Protein AF-A0A939M0S6-F1 (afdb_monomer_lite)

pLDDT: mean 72.73, std 16.26, range [37.56, 96.88]

Radius of gyration: 25.32 Å; chains: 1; bounding box: 48×25×84 Å

Organism: NCBI:txid1289170

Secondary structure (DSSP, 8-state):
------SSTT-PPP---TTS--HHHHHHHHHHHHHHHTTS--GGGHHHHHHHHHHHHHHHT--SSSHHHHHHHHHHHHHHHHHHSPPGGGS-SSHHHHHHHHHHHHHHHHTT-

Sequence (113 aa):
MSENTPMLPGFEPPARDNSEPGYVETETAKQIDKLREMGYIQDHHAGQVALAIVTARQIDRLEGKGAASGQANLSRALKEVFEMLPMPEAATGDTFEAAVRAILAEAEEETTR

Structure (mmCIF, N/CA/C/O backbone):
data_AF-A0A939M0S6-F1
#
_entry.id   AF-A0A939M0S6-F1
#
loop_
_atom_site.group_PDB
_atom_site.id
_atom_site.type_symbol
_atom_site.label_atom_id
_atom_site.label_alt_id
_atom_site.label_comp_id
_atom_site.label_asym_id
_atom_site.label_entity_id
_atom_site.label_seq_id
_atom_site.pdbx_PDB_ins_code
_atom_site.Cartn_x
_atom_site.Cartn_y
_atom_site.Cartn_z
_atom_site.occupancy
_atom_site.B_iso_or_equiv
_atom_site.auth_seq_id
_atom_site.auth_comp_id
_atom_site.auth_asym_id
_atom_site.auth_atom_id
_atom_site.pdbx_PDB_model_num
ATOM 1 N N . MET A 1 1 ? 8.166 13.353 -26.790 1.00 37.56 1 MET A N 1
ATOM 2 C CA . MET A 1 1 ? 8.304 11.980 -26.266 1.00 37.56 1 MET A CA 1
ATOM 3 C C . MET A 1 1 ? 9.665 11.496 -26.725 1.00 37.56 1 MET A C 1
ATOM 5 O O . MET A 1 1 ? 9.870 11.431 -27.926 1.00 37.56 1 MET A O 1
ATOM 9 N N . SER A 1 2 ? 10.634 11.355 -25.818 1.00 39.94 2 SER A N 1
ATOM 10 C CA . SER A 1 2 ? 11.995 10.958 -26.199 1.00 39.94 2 SER A CA 1
ATOM 11 C C . SER A 1 2 ? 12.023 9.443 -26.326 1.00 39.94 2 SER A C 1
ATOM 13 O O . SER A 1 2 ? 11.904 8.748 -25.319 1.00 39.94 2 SER A O 1
ATOM 15 N N . GLU A 1 3 ? 12.122 8.948 -27.554 1.00 47.31 3 GLU A N 1
ATOM 16 C CA . GLU A 1 3 ? 12.341 7.532 -27.825 1.00 47.31 3 GLU A CA 1
ATOM 17 C C . GLU A 1 3 ? 13.692 7.115 -27.237 1.00 47.31 3 GLU A C 1
ATOM 19 O O . GLU A 1 3 ? 14.706 7.799 -27.386 1.00 47.31 3 GLU A O 1
ATOM 24 N N . ASN A 1 4 ? 13.675 6.024 -26.479 1.00 54.28 4 ASN A N 1
ATOM 25 C CA . ASN A 1 4 ? 14.838 5.484 -25.795 1.00 54.28 4 ASN A CA 1
ATOM 26 C C . ASN A 1 4 ? 15.655 4.682 -26.818 1.00 54.28 4 ASN A C 1
ATOM 28 O O . ASN A 1 4 ? 15.512 3.466 -26.909 1.00 54.28 4 ASN A O 1
ATOM 32 N N . THR A 1 5 ? 16.437 5.367 -27.654 1.00 55.03 5 THR A N 1
ATOM 33 C CA . THR A 1 5 ? 17.248 4.714 -28.688 1.00 55.03 5 THR A CA 1
ATOM 34 C C . THR A 1 5 ? 18.351 3.875 -28.026 1.00 55.03 5 THR A C 1
ATOM 36 O O . THR A 1 5 ? 19.199 4.441 -27.327 1.00 55.03 5 THR A O 1
ATOM 39 N N . PRO A 1 6 ? 18.379 2.541 -28.211 1.00 57.78 6 PRO A N 1
ATOM 40 C CA . PRO A 1 6 ? 19.431 1.702 -27.651 1.00 57.78 6 PRO A CA 1
ATOM 41 C C . PRO A 1 6 ? 20.774 2.049 -28.309 1.00 57.78 6 PRO A C 1
ATOM 43 O O . PRO A 1 6 ? 20.921 2.005 -29.527 1.00 57.78 6 PRO A O 1
ATOM 46 N N . MET A 1 7 ? 21.761 2.418 -27.488 1.00 64.19 7 MET A N 1
ATOM 47 C CA . MET A 1 7 ? 23.090 2.872 -27.932 1.00 64.19 7 MET A CA 1
ATOM 48 C C . MET A 1 7 ? 23.969 1.746 -28.514 1.00 64.19 7 MET A C 1
ATOM 50 O O . MET A 1 7 ? 25.035 2.042 -29.047 1.00 64.19 7 MET A O 1
ATOM 54 N N . LEU A 1 8 ? 23.554 0.473 -28.434 1.00 61.28 8 LEU A N 1
ATOM 55 C CA . LEU A 1 8 ? 24.285 -0.676 -28.984 1.00 61.28 8 LEU A CA 1
ATOM 56 C C . LEU A 1 8 ? 23.313 -1.767 -29.489 1.00 61.28 8 LEU A C 1
ATOM 58 O O . LEU A 1 8 ? 22.448 -2.197 -28.721 1.00 61.28 8 LEU A O 1
ATOM 62 N N . PRO A 1 9 ? 23.457 -2.257 -30.738 1.00 63.88 9 PRO A N 1
ATOM 63 C CA . PRO A 1 9 ? 22.698 -3.405 -31.237 1.00 63.88 9 PRO A CA 1
ATOM 64 C C . PRO A 1 9 ? 22.956 -4.644 -30.366 1.00 63.88 9 PRO A C 1
ATOM 66 O O . PRO A 1 9 ? 24.111 -4.979 -30.105 1.00 63.88 9 PRO A O 1
ATOM 69 N N . GLY A 1 10 ? 21.897 -5.316 -29.908 1.00 64.56 10 GLY A N 1
ATOM 70 C CA . GLY A 1 10 ? 21.993 -6.507 -29.048 1.00 64.56 10 GLY A CA 1
ATOM 71 C C . GLY A 1 10 ? 21.992 -6.244 -27.534 1.00 64.56 10 GLY A C 1
ATOM 72 O O . GLY A 1 10 ? 22.048 -7.200 -26.767 1.00 64.56 10 GLY A O 1
ATOM 73 N N . PHE A 1 11 ? 21.886 -4.983 -27.094 1.00 63.12 11 PHE A N 1
ATOM 74 C CA . PHE A 1 11 ? 21.665 -4.593 -25.689 1.00 63.12 11 PHE A CA 1
ATOM 75 C C . PHE A 1 11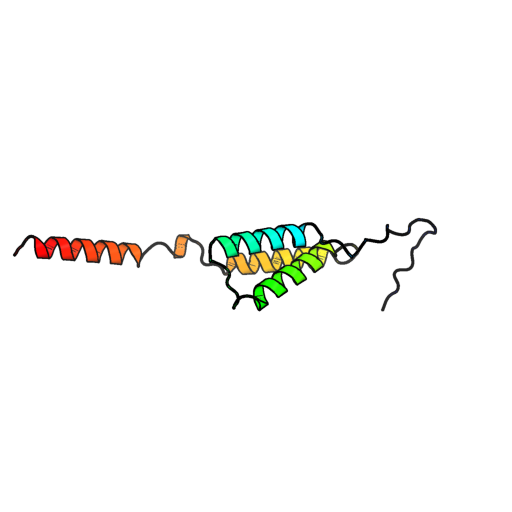 ? 20.250 -4.043 -25.467 1.00 63.12 11 PHE A C 1
ATOM 77 O O . PHE A 1 11 ? 20.045 -3.063 -24.747 1.00 63.12 11 PHE A O 1
ATOM 84 N N . GLU A 1 12 ? 19.258 -4.649 -26.112 1.00 62.69 12 GLU A N 1
ATOM 85 C CA . GLU A 1 12 ? 17.864 -4.380 -25.775 1.00 62.69 12 GLU A CA 1
ATOM 86 C C . GLU A 1 12 ? 17.645 -4.808 -24.317 1.00 62.69 12 GLU A C 1
ATOM 88 O O . GLU A 1 12 ? 17.941 -5.958 -23.971 1.00 62.69 12 GLU A O 1
ATOM 93 N N . PRO A 1 13 ? 17.178 -3.908 -23.429 1.00 58.84 13 PRO A N 1
ATOM 94 C CA . PRO A 1 13 ? 16.715 -4.330 -22.118 1.00 58.84 13 PRO A CA 1
ATOM 95 C C . PRO A 1 13 ? 15.677 -5.434 -22.337 1.00 58.84 13 PRO A C 1
ATOM 97 O O . PRO A 1 13 ? 14.847 -5.277 -23.242 1.00 58.84 13 PRO A O 1
ATOM 100 N N . PRO A 1 14 ? 15.701 -6.533 -21.560 1.00 58.09 14 PRO A N 1
ATOM 101 C CA . PRO A 1 14 ? 14.677 -7.557 -21.689 1.00 58.09 14 PRO A CA 1
ATOM 102 C C . PRO A 1 14 ? 13.316 -6.868 -21.621 1.00 58.09 14 PRO A C 1
ATOM 104 O O . PRO A 1 14 ? 13.086 -6.040 -20.733 1.00 58.09 14 PRO A O 1
ATOM 107 N N . ALA A 1 15 ? 12.453 -7.149 -22.599 1.00 56.25 15 ALA A N 1
ATOM 108 C CA . ALA A 1 15 ? 11.107 -6.605 -22.617 1.00 56.25 15 ALA A CA 1
ATOM 109 C C . ALA A 1 15 ? 10.449 -6.984 -21.288 1.00 56.25 15 ALA A C 1
ATOM 111 O O . ALA A 1 15 ? 10.195 -8.161 -21.034 1.00 56.25 15 ALA A O 1
ATOM 112 N N . ARG A 1 16 ? 10.254 -5.999 -20.402 1.00 56.78 16 ARG A N 1
ATOM 113 C CA . ARG A 1 16 ? 9.551 -6.229 -19.143 1.00 56.78 16 ARG A CA 1
ATOM 114 C C . ARG A 1 16 ? 8.143 -6.664 -19.506 1.00 56.78 16 ARG A C 1
ATOM 116 O O . ARG A 1 16 ? 7.410 -5.913 -20.155 1.00 56.78 16 ARG A O 1
ATOM 123 N N . ASP A 1 17 ? 7.796 -7.877 -19.104 1.00 59.62 17 ASP A N 1
ATOM 124 C CA . ASP A 1 17 ? 6.424 -8.333 -19.173 1.00 59.62 17 ASP A CA 1
ATOM 125 C C . ASP A 1 17 ? 5.599 -7.461 -18.219 1.00 59.62 17 ASP A C 1
ATOM 127 O O . ASP A 1 17 ? 5.702 -7.553 -17.000 1.00 59.62 17 ASP A O 1
ATOM 131 N N . ASN A 1 18 ? 4.839 -6.527 -18.790 1.00 62.59 18 ASN A N 1
ATOM 132 C CA . ASN A 1 18 ? 4.001 -5.600 -18.033 1.00 62.59 18 ASN A CA 1
ATOM 133 C C . ASN A 1 18 ? 2.667 -6.236 -17.605 1.00 62.59 18 ASN A C 1
ATOM 135 O O . ASN A 1 18 ? 1.806 -5.515 -17.088 1.00 62.59 18 ASN A O 1
ATOM 139 N N . SER A 1 19 ? 2.465 -7.530 -17.878 1.00 67.25 19 SER A N 1
ATOM 140 C CA . SER A 1 19 ? 1.248 -8.253 -17.512 1.00 67.25 19 SER A CA 1
ATOM 141 C C . SER A 1 19 ? 1.246 -8.727 -16.058 1.00 67.25 19 SER A C 1
ATOM 143 O O . SER A 1 19 ? 0.165 -8.864 -15.484 1.00 67.25 19 SER A O 1
ATOM 145 N N . GLU A 1 20 ? 2.418 -8.885 -15.433 1.00 79.25 20 GLU A N 1
ATOM 146 C CA . GLU A 1 20 ? 2.529 -9.373 -14.057 1.00 79.25 20 GLU A CA 1
ATOM 147 C C . GLU A 1 20 ? 2.749 -8.232 -13.040 1.00 79.25 20 GLU A C 1
ATOM 149 O O . GLU A 1 20 ? 3.541 -7.313 -13.287 1.00 79.25 20 GLU A O 1
ATOM 154 N N . PRO A 1 21 ? 2.051 -8.256 -11.885 1.00 84.69 21 PRO A N 1
ATOM 155 C CA . PRO A 1 21 ? 2.322 -7.355 -10.768 1.00 84.6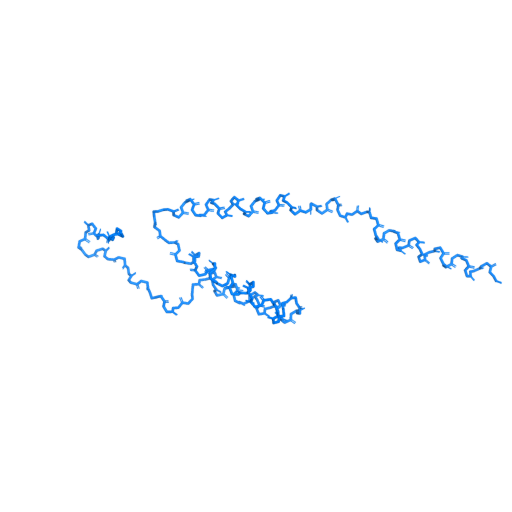9 21 PRO A CA 1
ATOM 156 C C . PRO A 1 21 ? 3.765 -7.486 -10.279 1.00 84.69 21 PRO A C 1
ATOM 158 O O . PRO A 1 21 ? 4.287 -8.591 -10.133 1.00 84.69 21 PRO A O 1
ATOM 161 N N . GLY A 1 22 ? 4.397 -6.356 -9.968 1.00 86.31 22 GLY A N 1
ATOM 162 C CA . GLY A 1 22 ? 5.707 -6.366 -9.327 1.00 86.31 22 GLY A CA 1
ATOM 163 C C . GLY A 1 22 ? 5.630 -6.721 -7.838 1.00 86.31 22 GLY A C 1
ATOM 164 O O . GLY A 1 22 ? 4.567 -7.034 -7.288 1.00 86.31 22 GLY A O 1
ATOM 165 N N . TYR A 1 23 ? 6.783 -6.693 -7.171 1.00 88.56 23 TYR A N 1
ATOM 166 C CA . TYR A 1 23 ? 6.888 -7.079 -5.764 1.00 88.56 23 TYR A CA 1
ATOM 167 C C . TYR A 1 23 ? 6.081 -6.149 -4.850 1.00 88.56 23 TYR A C 1
ATOM 169 O O . TYR A 1 23 ? 5.321 -6.621 -4.003 1.00 88.56 23 TYR A O 1
ATOM 177 N N . VAL A 1 24 ? 6.217 -4.832 -5.026 1.00 88.62 24 VAL A N 1
ATOM 178 C CA . VAL A 1 24 ? 5.556 -3.842 -4.170 1.00 88.62 24 VAL A CA 1
ATOM 179 C C . VAL A 1 24 ? 4.045 -3.897 -4.368 1.00 88.62 24 VAL A C 1
ATOM 181 O O . VAL A 1 24 ? 3.308 -3.877 -3.384 1.00 88.62 24 VAL A O 1
ATOM 184 N N . GLU A 1 25 ? 3.566 -4.025 -5.607 1.00 92.38 25 GLU A N 1
ATOM 185 C CA . GLU A 1 25 ? 2.147 -4.223 -5.915 1.00 92.38 25 GLU A CA 1
ATOM 186 C C . GLU A 1 25 ? 1.600 -5.486 -5.237 1.00 92.38 25 GLU A C 1
ATOM 188 O O . GLU A 1 25 ? 0.559 -5.428 -4.578 1.00 92.38 25 GLU A O 1
ATOM 193 N N . THR A 1 26 ? 2.335 -6.597 -5.325 1.00 93.88 26 THR A N 1
ATOM 194 C CA . THR A 1 26 ? 1.947 -7.885 -4.735 1.00 93.88 26 THR A CA 1
ATOM 195 C C . THR A 1 26 ? 1.825 -7.812 -3.212 1.00 93.88 26 THR A C 1
ATOM 197 O O . THR A 1 26 ? 0.814 -8.234 -2.649 1.00 93.88 26 THR A O 1
ATOM 200 N N . GLU A 1 27 ? 2.827 -7.266 -2.523 1.00 95.88 27 GLU A N 1
ATOM 201 C CA . GLU A 1 27 ? 2.802 -7.169 -1.057 1.00 95.88 27 GLU A CA 1
ATOM 202 C C . GLU A 1 27 ? 1.786 -6.132 -0.562 1.00 95.88 27 GLU A C 1
ATOM 204 O O . GLU A 1 27 ? 1.114 -6.355 0.447 1.00 95.88 27 GLU A O 1
ATOM 209 N N . THR A 1 28 ? 1.592 -5.040 -1.308 1.00 94.81 28 THR A N 1
ATOM 210 C CA . THR A 1 28 ? 0.555 -4.043 -0.999 1.00 94.81 28 THR A CA 1
ATOM 211 C C . THR A 1 28 ? -0.838 -4.670 -1.068 1.00 94.81 28 THR A C 1
ATOM 213 O O . THR A 1 28 ? -1.651 -4.454 -0.168 1.00 94.81 28 THR A O 1
ATOM 216 N N . ALA A 1 29 ? -1.112 -5.492 -2.088 1.00 96.00 29 ALA A N 1
ATOM 217 C CA . ALA A 1 29 ? -2.380 -6.211 -2.206 1.00 96.00 29 ALA A CA 1
ATOM 218 C C . ALA A 1 29 ? -2.612 -7.162 -1.018 1.00 96.00 29 ALA A C 1
ATOM 220 O O . ALA A 1 29 ? -3.657 -7.086 -0.372 1.00 96.00 29 ALA A O 1
ATOM 221 N N . LYS A 1 30 ? -1.606 -7.969 -0.649 1.00 96.88 30 LYS A N 1
ATOM 222 C CA . LYS A 1 30 ? -1.681 -8.862 0.524 1.00 96.88 30 LYS A CA 1
ATOM 223 C C . LYS A 1 30 ? -1.952 -8.102 1.822 1.00 96.88 30 LYS A C 1
ATOM 225 O O . LYS A 1 30 ? -2.736 -8.552 2.657 1.00 96.88 30 LYS A O 1
ATOM 230 N N . GLN A 1 31 ? -1.311 -6.948 2.011 1.00 96.25 31 GLN A N 1
ATOM 231 C CA . GLN A 1 31 ? -1.530 -6.119 3.193 1.00 96.25 31 GLN A CA 1
ATOM 232 C C . GLN A 1 31 ? -2.959 -5.565 3.237 1.00 96.25 31 GLN A C 1
ATOM 234 O O . GLN A 1 31 ? -3.580 -5.575 4.300 1.00 96.25 31 GLN A O 1
ATOM 239 N N . ILE A 1 32 ? -3.492 -5.104 2.101 1.00 96.81 32 ILE A N 1
ATOM 240 C CA . ILE A 1 32 ? -4.879 -4.631 1.997 1.00 96.81 32 ILE A CA 1
ATOM 241 C C . ILE A 1 32 ? -5.854 -5.754 2.353 1.00 96.81 32 ILE A C 1
ATOM 243 O O . ILE A 1 32 ? -6.774 -5.518 3.138 1.00 96.81 32 ILE A O 1
ATOM 247 N N . ASP A 1 33 ? -5.631 -6.966 1.844 1.00 96.69 33 ASP A N 1
ATOM 248 C CA . ASP A 1 33 ? -6.453 -8.130 2.183 1.00 96.69 33 ASP A CA 1
ATOM 249 C C . ASP A 1 33 ? -6.402 -8.416 3.684 1.00 96.69 33 ASP A C 1
ATOM 251 O O . ASP A 1 33 ? -7.443 -8.575 4.324 1.00 96.69 33 ASP A O 1
ATOM 255 N N . LYS A 1 34 ? -5.212 -8.352 4.295 1.00 96.38 34 LYS A N 1
ATOM 256 C CA . LYS A 1 34 ? -5.088 -8.560 5.738 1.00 96.38 34 LYS A CA 1
ATOM 257 C C . LYS A 1 34 ? -5.798 -7.480 6.553 1.00 96.38 34 LYS A C 1
ATOM 259 O O . LYS A 1 34 ? -6.450 -7.779 7.550 1.00 96.38 34 LYS A O 1
ATOM 264 N N . LEU A 1 35 ? -5.699 -6.220 6.136 1.00 94.50 35 LEU A N 1
ATOM 265 C CA . LEU A 1 35 ? -6.385 -5.098 6.781 1.00 94.50 35 LEU A CA 1
ATOM 266 C C . LEU A 1 35 ? -7.910 -5.181 6.621 1.00 94.50 35 LEU A C 1
ATOM 268 O O . LEU A 1 35 ? -8.632 -4.757 7.524 1.00 94.50 35 LEU A O 1
ATOM 272 N N . ARG A 1 36 ? -8.402 -5.750 5.514 1.00 96.31 36 ARG A N 1
ATOM 273 C CA . ARG A 1 36 ? -9.824 -6.074 5.326 1.00 96.31 36 ARG A CA 1
ATOM 274 C C . ARG A 1 36 ? -10.280 -7.182 6.264 1.00 96.31 36 ARG A C 1
ATOM 276 O O . ARG A 1 36 ? -11.295 -7.007 6.928 1.00 96.31 36 ARG A O 1
ATOM 283 N N . GLU A 1 37 ? -9.518 -8.271 6.380 1.00 96.44 37 GLU A N 1
ATOM 284 C CA . GLU A 1 37 ? -9.811 -9.352 7.338 1.00 96.44 37 GLU A CA 1
ATOM 285 C C . GLU A 1 37 ? -9.897 -8.838 8.780 1.00 96.44 37 GLU A C 1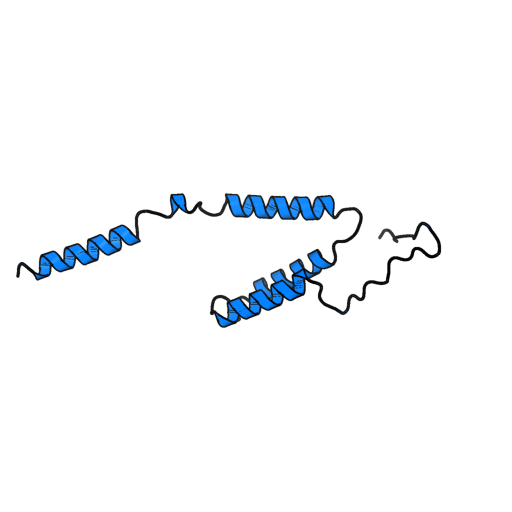
ATOM 287 O O . GLU A 1 37 ? -10.736 -9.287 9.556 1.00 96.44 37 GLU A O 1
ATOM 292 N N . MET A 1 38 ? -9.043 -7.875 9.136 1.00 95.06 38 MET A N 1
ATOM 293 C CA . MET A 1 38 ? -9.032 -7.243 10.459 1.00 95.06 38 MET A CA 1
ATOM 294 C C . MET A 1 38 ? -10.104 -6.150 10.632 1.00 95.06 38 MET A C 1
ATOM 296 O O . MET A 1 38 ? -10.225 -5.583 11.714 1.00 95.06 38 MET A O 1
ATOM 300 N N . GLY A 1 39 ? -10.877 -5.831 9.589 1.00 94.75 39 GLY A N 1
ATOM 301 C CA . GLY A 1 39 ? -11.954 -4.839 9.632 1.00 94.75 39 GLY A CA 1
ATOM 302 C C . GLY A 1 39 ? -11.509 -3.373 9.564 1.00 94.75 39 GLY A C 1
ATOM 303 O O . GLY A 1 39 ? -12.356 -2.485 9.659 1.00 94.75 39 GLY A O 1
ATOM 304 N N . TYR A 1 40 ? -10.215 -3.096 9.366 1.00 93.19 40 TYR A N 1
ATOM 305 C CA . TYR A 1 40 ? -9.687 -1.730 9.227 1.00 93.19 40 TYR A CA 1
ATOM 306 C C . TYR A 1 40 ? -9.993 -1.112 7.858 1.00 93.19 40 TYR A C 1
ATOM 308 O O . TYR A 1 40 ? -10.116 0.106 7.737 1.00 93.19 40 TYR A O 1
ATOM 316 N N . ILE A 1 41 ? -10.123 -1.939 6.817 1.00 94.69 41 ILE A N 1
ATOM 317 C CA . ILE A 1 41 ? -10.511 -1.506 5.471 1.00 94.69 41 ILE A CA 1
ATOM 318 C C . ILE A 1 41 ? -11.897 -2.061 5.142 1.00 94.69 41 ILE A C 1
ATOM 320 O O . ILE A 1 41 ? -12.151 -3.250 5.300 1.00 94.69 41 ILE A O 1
ATOM 324 N N . GLN A 1 42 ? -12.772 -1.195 4.634 1.00 94.06 42 GLN A N 1
ATOM 325 C CA . GLN A 1 42 ? -14.131 -1.513 4.203 1.00 94.06 42 GLN A CA 1
ATOM 326 C C . GLN A 1 42 ? -14.361 -0.962 2.790 1.00 94.06 42 GLN A C 1
ATOM 328 O O . GLN A 1 42 ? -13.515 -0.247 2.249 1.00 94.06 42 GLN A O 1
ATOM 333 N N . ASP A 1 43 ? -15.511 -1.257 2.190 1.00 93.38 43 ASP A N 1
ATOM 334 C CA . ASP A 1 43 ? -15.797 -0.911 0.791 1.00 93.38 43 ASP A CA 1
ATOM 335 C C . ASP A 1 43 ? -15.759 0.595 0.502 1.00 93.38 43 ASP A C 1
ATOM 337 O O . ASP A 1 43 ? -15.339 1.011 -0.578 1.00 93.38 43 ASP A O 1
ATOM 341 N N . HIS A 1 44 ? -16.106 1.437 1.479 1.00 94.38 44 HIS A N 1
ATOM 342 C CA . HIS A 1 44 ? -16.038 2.892 1.321 1.00 94.38 44 HIS A CA 1
ATOM 343 C C . HIS A 1 44 ? -14.598 3.429 1.191 1.00 94.38 44 HIS A C 1
ATOM 345 O O . HIS A 1 44 ? -14.405 4.554 0.734 1.00 94.38 44 HIS A O 1
ATOM 351 N N . HIS A 1 45 ? -13.583 2.615 1.506 1.00 94.06 45 HIS A N 1
ATOM 352 C CA . HIS A 1 45 ? -12.167 2.931 1.302 1.00 94.06 45 HIS A CA 1
ATOM 353 C C . HIS A 1 45 ? -11.644 2.554 -0.098 1.00 94.06 45 HIS A C 1
ATOM 355 O O . HIS A 1 45 ? -10.439 2.624 -0.355 1.00 94.06 45 HIS A O 1
ATOM 361 N N . ALA A 1 46 ? -12.519 2.154 -1.032 1.00 91.44 46 ALA A N 1
ATOM 362 C CA . ALA A 1 46 ? -12.133 1.701 -2.373 1.00 91.44 46 ALA A CA 1
ATOM 363 C C . ALA A 1 46 ? -11.212 2.685 -3.122 1.00 91.44 46 ALA A C 1
ATOM 365 O O . ALA A 1 46 ? -10.286 2.256 -3.810 1.00 91.44 46 ALA A O 1
ATOM 366 N N . GLY A 1 47 ? -11.413 3.996 -2.950 1.00 91.12 47 GLY A N 1
ATOM 367 C CA . GLY A 1 47 ? -10.550 5.015 -3.556 1.00 91.12 47 GLY A CA 1
ATOM 368 C C . GLY A 1 47 ? -9.109 4.980 -3.033 1.00 91.12 47 GLY A C 1
ATOM 369 O O . GLY A 1 47 ? -8.166 5.052 -3.821 1.00 91.12 47 GLY A O 1
ATOM 370 N N . GLN A 1 48 ? -8.924 4.812 -1.720 1.00 91.50 48 GLN A N 1
ATOM 371 C CA . GLN A 1 48 ? -7.593 4.721 -1.105 1.00 91.50 48 GLN A CA 1
ATOM 372 C C . GLN A 1 48 ? -6.887 3.421 -1.502 1.00 91.50 48 GLN A C 1
ATOM 374 O O . GLN A 1 48 ? -5.697 3.436 -1.808 1.00 91.50 48 GLN A O 1
ATOM 379 N N . VAL A 1 49 ? -7.635 2.315 -1.570 1.00 93.81 49 VAL A N 1
ATOM 380 C CA . VAL A 1 49 ? -7.135 1.016 -2.046 1.00 93.81 49 VAL A CA 1
ATOM 381 C C . VAL A 1 49 ? -6.637 1.117 -3.490 1.00 93.81 49 VAL A C 1
ATOM 383 O O . VAL A 1 49 ? -5.520 0.699 -3.787 1.00 93.81 49 VAL A O 1
ATOM 386 N N . ALA A 1 50 ? -7.422 1.728 -4.381 1.00 92.00 50 ALA A N 1
ATOM 387 C CA . ALA A 1 50 ? -7.025 1.917 -5.774 1.00 92.00 50 ALA A CA 1
ATOM 388 C C . ALA A 1 50 ? -5.751 2.770 -5.896 1.00 92.00 50 ALA A C 1
ATOM 390 O O . ALA A 1 50 ? -4.839 2.415 -6.644 1.00 92.00 50 ALA A O 1
ATOM 391 N N . LEU A 1 51 ? -5.660 3.864 -5.132 1.00 91.25 51 LEU A N 1
ATOM 392 C CA . LEU A 1 51 ? -4.483 4.732 -5.125 1.00 91.25 51 LEU A CA 1
ATOM 393 C C . LEU A 1 51 ? -3.227 3.998 -4.636 1.00 91.25 51 LEU A C 1
ATOM 395 O O . LEU A 1 51 ? -2.164 4.141 -5.245 1.00 91.25 51 LEU A O 1
ATOM 399 N N . ALA A 1 52 ? -3.347 3.196 -3.576 1.00 90.81 52 ALA A N 1
ATOM 400 C CA . ALA A 1 52 ? -2.242 2.407 -3.043 1.00 90.81 52 ALA A CA 1
ATOM 401 C C . ALA A 1 52 ? -1.700 1.418 -4.088 1.00 90.81 52 ALA A C 1
ATOM 403 O O . ALA A 1 52 ? -0.497 1.402 -4.344 1.00 90.81 52 ALA A O 1
ATOM 404 N N . ILE A 1 53 ? -2.582 0.673 -4.764 1.00 93.56 53 ILE A N 1
ATOM 405 C CA . ILE A 1 53 ? -2.194 -0.290 -5.809 1.00 93.56 53 ILE A CA 1
ATOM 406 C C . ILE A 1 53 ? -1.545 0.407 -7.012 1.00 93.56 53 ILE A C 1
ATOM 408 O O . ILE A 1 53 ? -0.503 -0.035 -7.495 1.00 93.56 53 ILE A O 1
ATOM 412 N N . VAL A 1 54 ? -2.111 1.524 -7.483 1.00 89.00 54 VAL A N 1
ATOM 413 C CA . VAL A 1 54 ? -1.531 2.290 -8.602 1.00 89.00 54 VAL A CA 1
ATOM 414 C C . VAL A 1 54 ? -0.142 2.820 -8.248 1.00 89.00 54 VAL A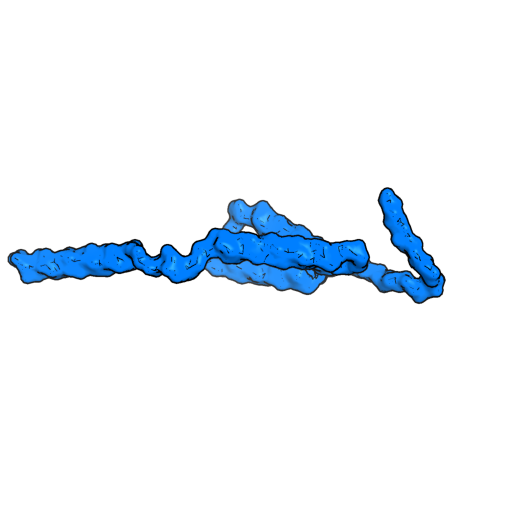 C 1
ATOM 416 O O . VAL A 1 54 ? 0.768 2.752 -9.074 1.00 89.00 54 VAL A O 1
ATOM 419 N N . THR A 1 55 ? 0.037 3.314 -7.024 1.00 85.75 55 THR A N 1
ATOM 420 C CA . THR A 1 55 ? 1.326 3.834 -6.551 1.00 85.75 55 THR A CA 1
ATOM 421 C C . THR A 1 55 ? 2.356 2.713 -6.428 1.00 85.75 55 THR A C 1
ATOM 423 O O . THR A 1 55 ? 3.473 2.850 -6.921 1.00 85.75 55 THR A O 1
ATOM 426 N N . ALA A 1 56 ? 1.974 1.573 -5.849 1.00 87.06 56 ALA A N 1
ATOM 427 C CA . ALA A 1 56 ? 2.829 0.395 -5.731 1.00 87.06 56 ALA A CA 1
ATOM 428 C C . ALA A 1 56 ? 3.323 -0.093 -7.104 1.00 87.06 56 ALA A C 1
ATOM 430 O O . ALA A 1 56 ? 4.522 -0.263 -7.319 1.00 87.06 56 ALA A O 1
ATOM 431 N N . ARG A 1 57 ? 2.413 -0.170 -8.079 1.00 86.56 57 ARG A N 1
ATOM 432 C CA . ARG A 1 57 ? 2.729 -0.496 -9.473 1.00 86.56 57 ARG A CA 1
ATOM 433 C C . ARG A 1 57 ? 3.697 0.497 -10.118 1.00 86.56 57 ARG A C 1
ATOM 435 O O . ARG A 1 57 ? 4.559 0.104 -10.899 1.00 86.56 57 ARG A O 1
ATOM 442 N N . GLN A 1 58 ? 3.552 1.793 -9.842 1.00 84.12 58 GLN A N 1
ATOM 443 C CA . GLN A 1 58 ? 4.490 2.807 -10.335 1.00 84.12 58 GLN A CA 1
ATOM 444 C C . GLN A 1 58 ? 5.886 2.629 -9.729 1.00 84.12 58 GLN A C 1
ATOM 446 O O . GLN A 1 58 ? 6.873 2.810 -10.439 1.00 84.12 58 GLN A O 1
ATOM 451 N N . ILE A 1 59 ? 5.968 2.235 -8.455 1.00 82.81 59 ILE A N 1
ATOM 452 C CA . ILE A 1 59 ? 7.233 1.942 -7.772 1.00 82.81 59 ILE A CA 1
ATOM 453 C C . ILE A 1 59 ? 7.930 0.739 -8.407 1.00 82.81 59 ILE A C 1
ATOM 455 O O . ILE A 1 59 ? 9.101 0.846 -8.759 1.00 82.81 59 ILE A O 1
ATOM 459 N N . ASP A 1 60 ? 7.217 -0.361 -8.648 1.00 82.25 60 ASP A N 1
ATOM 460 C CA . ASP A 1 60 ? 7.788 -1.540 -9.320 1.00 82.25 60 ASP A CA 1
ATOM 461 C C . ASP A 1 60 ? 8.304 -1.231 -10.740 1.00 82.25 60 ASP A C 1
ATOM 463 O O . ASP A 1 60 ? 9.243 -1.850 -11.256 1.00 82.25 60 ASP A O 1
ATOM 467 N N . ARG A 1 61 ? 7.698 -0.233 -11.390 1.00 80.12 61 ARG A N 1
ATOM 468 C CA . ARG A 1 61 ? 8.043 0.208 -12.747 1.00 80.12 61 ARG A CA 1
ATOM 469 C C . ARG A 1 61 ? 9.152 1.259 -12.798 1.00 80.12 61 ARG A C 1
ATOM 471 O O . ARG A 1 61 ? 9.608 1.575 -13.896 1.00 80.12 61 ARG A O 1
ATOM 478 N N . LEU A 1 62 ? 9.599 1.798 -11.663 1.00 73.56 62 LEU A N 1
ATOM 479 C CA . LEU A 1 62 ? 10.675 2.788 -11.618 1.00 73.56 62 LEU A CA 1
ATOM 480 C C . LEU A 1 62 ? 12.041 2.122 -11.869 1.00 73.56 62 LEU A C 1
ATOM 482 O O . LEU A 1 62 ? 12.751 1.758 -10.938 1.00 73.56 62 LEU A O 1
ATOM 486 N N . GLU A 1 63 ? 12.455 2.035 -13.135 1.00 59.31 63 GLU A N 1
ATOM 487 C CA . GLU A 1 63 ? 13.849 1.783 -13.523 1.00 59.31 63 GLU A CA 1
ATOM 488 C C . GLU A 1 63 ? 14.364 2.835 -14.520 1.00 59.31 63 GLU A C 1
ATOM 490 O O . GLU A 1 63 ? 13.718 3.139 -15.519 1.00 59.31 63 GLU A O 1
ATOM 495 N N . GLY A 1 64 ? 15.577 3.348 -14.265 1.00 53.78 64 GLY A N 1
ATOM 496 C CA . GLY A 1 64 ? 16.383 4.097 -15.240 1.00 53.78 64 GLY A CA 1
ATOM 497 C C . GLY A 1 64 ? 16.256 5.630 -15.205 1.00 53.78 64 GLY A C 1
ATOM 498 O O . GLY A 1 64 ? 15.179 6.187 -15.353 1.00 53.78 64 GLY A O 1
ATOM 499 N N . LYS A 1 65 ? 17.403 6.311 -15.012 1.00 45.62 65 LYS A N 1
ATOM 500 C CA . LYS A 1 65 ? 17.667 7.772 -15.117 1.00 45.62 65 LYS A CA 1
ATOM 501 C C . LYS A 1 65 ? 16.525 8.699 -14.658 1.00 45.62 65 LYS A C 1
ATOM 503 O O . LYS A 1 65 ? 15.786 9.267 -15.449 1.00 45.62 65 LYS A O 1
ATOM 508 N N . GLY A 1 66 ? 16.460 8.902 -13.343 1.00 50.03 66 GLY A N 1
ATOM 509 C CA . GLY A 1 66 ? 15.457 9.732 -12.657 1.00 50.03 66 GLY A CA 1
ATOM 510 C C . GLY A 1 66 ? 14.984 9.093 -11.350 1.00 50.03 66 GLY A C 1
ATOM 511 O O . GLY A 1 66 ? 14.562 9.788 -10.431 1.00 50.03 66 GLY A O 1
ATOM 512 N N . ALA A 1 67 ? 15.176 7.775 -11.224 1.00 49.53 67 ALA A N 1
ATOM 513 C CA . ALA A 1 67 ? 14.864 6.976 -10.039 1.00 49.53 67 ALA A CA 1
ATOM 514 C C . ALA A 1 67 ? 15.501 7.508 -8.741 1.00 49.53 67 ALA A C 1
ATOM 516 O O . ALA A 1 67 ? 14.867 7.451 -7.694 1.00 49.53 67 ALA A O 1
ATOM 517 N N . ALA A 1 68 ? 16.693 8.115 -8.805 1.00 53.06 68 ALA A N 1
ATOM 518 C CA . ALA A 1 68 ? 17.310 8.747 -7.638 1.00 53.06 68 ALA A CA 1
ATOM 519 C C . ALA A 1 68 ? 16.479 9.926 -7.096 1.00 53.06 68 ALA A C 1
ATOM 521 O O . ALA A 1 68 ? 16.392 10.089 -5.883 1.00 53.06 68 ALA A O 1
ATOM 522 N N . SER A 1 69 ? 15.824 10.721 -7.958 1.00 59.59 69 SER A N 1
ATOM 523 C CA . SER A 1 69 ? 14.963 11.822 -7.503 1.00 59.59 69 SER A CA 1
ATOM 524 C C . SER A 1 69 ? 13.578 11.332 -7.081 1.00 59.59 69 SER A C 1
ATOM 526 O O . SER A 1 69 ? 13.031 11.855 -6.118 1.00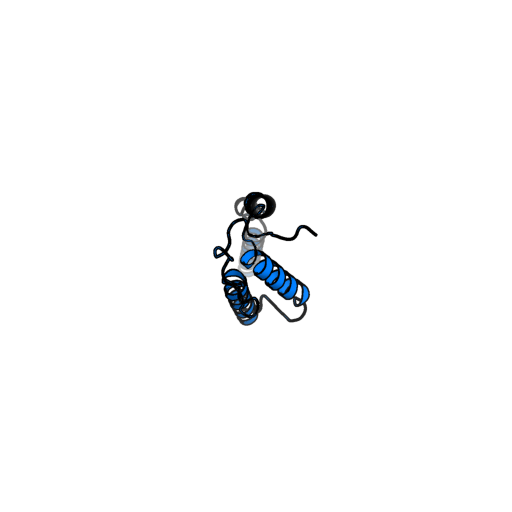 59.59 69 SER A O 1
ATOM 528 N N . GLY A 1 70 ? 13.034 10.299 -7.736 1.00 57.53 70 GLY A N 1
ATOM 529 C CA . GLY A 1 70 ? 11.770 9.665 -7.346 1.00 57.53 70 GLY A CA 1
ATOM 530 C C . GLY A 1 70 ? 11.859 8.979 -5.982 1.00 57.53 70 GLY A C 1
ATOM 531 O O . GLY A 1 70 ? 11.045 9.246 -5.102 1.00 57.53 70 GLY A O 1
ATOM 532 N N . GLN A 1 71 ? 12.902 8.177 -5.765 1.00 63.12 71 GLN A N 1
ATOM 533 C CA . GLN A 1 71 ? 13.179 7.536 -4.481 1.00 63.12 71 GLN A CA 1
ATOM 534 C C . GLN A 1 71 ? 13.521 8.565 -3.396 1.00 63.12 71 GLN A C 1
ATOM 536 O O . GLN A 1 71 ? 13.026 8.449 -2.277 1.00 63.12 71 GLN A O 1
ATOM 541 N N . ALA A 1 72 ? 14.312 9.600 -3.709 1.00 64.00 72 ALA A N 1
ATOM 542 C CA . ALA A 1 72 ? 14.602 10.672 -2.756 1.00 64.00 72 ALA A CA 1
ATOM 543 C C . ALA A 1 72 ? 13.350 11.487 -2.398 1.00 64.00 72 ALA A C 1
ATOM 545 O O . ALA A 1 72 ? 13.169 11.841 -1.237 1.00 64.00 72 ALA A O 1
ATOM 546 N N . ASN A 1 73 ? 12.459 11.748 -3.360 1.00 64.69 73 ASN A N 1
ATOM 547 C CA . ASN A 1 73 ? 11.196 12.440 -3.108 1.00 64.69 73 ASN A CA 1
ATOM 548 C C . ASN A 1 73 ? 10.220 11.580 -2.307 1.00 64.69 73 ASN A C 1
ATOM 550 O O . ASN A 1 73 ? 9.598 12.104 -1.390 1.00 64.69 73 ASN A O 1
ATOM 554 N N . LEU A 1 74 ? 10.127 10.278 -2.591 1.00 70.38 74 LEU A N 1
ATOM 555 C CA . LEU A 1 74 ? 9.331 9.353 -1.786 1.00 70.38 74 LEU A CA 1
ATOM 556 C C . LEU A 1 74 ? 9.886 9.257 -0.359 1.00 70.38 74 LEU A C 1
ATOM 558 O O . LEU A 1 74 ? 9.136 9.366 0.602 1.00 70.38 74 LEU A O 1
ATOM 562 N N . SER A 1 75 ? 11.207 9.129 -0.211 1.00 70.75 75 SER A N 1
ATOM 563 C CA . SER A 1 75 ? 11.882 9.115 1.090 1.00 70.75 75 SER A CA 1
ATOM 564 C C . SER A 1 75 ? 11.653 10.413 1.873 1.00 70.75 75 SER A C 1
ATOM 566 O O . SER A 1 75 ? 11.384 10.368 3.071 1.00 70.75 75 SER A O 1
ATOM 568 N N . ARG A 1 76 ? 11.703 11.569 1.200 1.00 69.75 76 ARG A N 1
ATOM 569 C CA . ARG A 1 76 ? 11.417 12.878 1.799 1.00 69.75 76 ARG A CA 1
ATOM 570 C C . ARG A 1 76 ? 9.953 13.012 2.214 1.00 69.75 76 ARG A C 1
ATOM 572 O O . ARG A 1 76 ? 9.700 13.399 3.344 1.00 69.75 76 ARG A O 1
ATOM 579 N N . ALA A 1 77 ? 9.013 12.634 1.350 1.00 70.00 77 ALA A N 1
ATOM 580 C CA . ALA A 1 77 ? 7.587 12.668 1.665 1.00 70.00 77 ALA A CA 1
ATOM 581 C C . ALA A 1 77 ? 7.243 11.737 2.839 1.00 70.00 77 ALA A C 1
ATOM 583 O O . ALA A 1 77 ? 6.486 12.118 3.724 1.00 70.00 77 ALA A O 1
ATOM 584 N N . LEU A 1 78 ? 7.845 10.543 2.894 1.00 73.81 78 LEU A N 1
ATOM 585 C CA . LEU A 1 78 ? 7.683 9.632 4.028 1.00 73.81 78 LEU A CA 1
ATOM 586 C C . LEU A 1 78 ? 8.227 10.243 5.323 1.00 73.81 78 LEU A C 1
ATOM 588 O O . LEU A 1 78 ? 7.553 10.169 6.344 1.00 73.81 78 LEU A O 1
ATOM 592 N N . LYS A 1 79 ? 9.404 10.883 5.290 1.00 72.19 79 LYS A N 1
ATOM 593 C CA . LYS A 1 79 ? 9.949 11.601 6.454 1.00 72.19 79 LYS A CA 1
ATOM 594 C C . LYS A 1 79 ? 9.037 12.733 6.918 1.00 72.19 79 LYS A C 1
ATOM 596 O O . LYS A 1 79 ? 8.727 12.783 8.098 1.00 72.19 79 LYS A O 1
ATOM 601 N N . GLU A 1 80 ? 8.567 13.577 6.001 1.00 72.69 80 GLU A N 1
ATOM 602 C CA . GLU A 1 80 ? 7.641 14.674 6.314 1.00 72.69 80 GLU A CA 1
ATOM 603 C C . GLU A 1 80 ? 6.353 14.140 6.970 1.00 72.69 80 GLU A C 1
ATOM 605 O O . GLU A 1 80 ? 5.894 14.691 7.965 1.00 72.69 80 GLU A O 1
ATOM 610 N N . VAL A 1 81 ? 5.806 13.017 6.485 1.00 72.19 81 VAL A N 1
ATOM 611 C CA . VAL A 1 81 ? 4.647 12.359 7.114 1.00 72.19 81 VAL A CA 1
ATOM 612 C C . VAL A 1 81 ? 4.984 11.845 8.515 1.00 72.19 81 VAL A C 1
ATOM 614 O O . VAL A 1 81 ? 4.214 12.086 9.439 1.00 72.19 81 VAL A O 1
ATOM 617 N N . PHE A 1 82 ? 6.123 11.171 8.705 1.00 68.12 82 PHE A N 1
ATOM 618 C CA . PHE A 1 82 ? 6.535 10.679 10.025 1.00 68.12 82 PHE A CA 1
ATOM 619 C C . PHE A 1 82 ? 6.798 11.803 11.034 1.00 68.12 82 PHE A C 1
ATOM 621 O O . PHE A 1 82 ? 6.516 11.621 12.212 1.00 68.12 82 PHE A O 1
ATOM 628 N N . GLU A 1 83 ? 7.291 12.956 10.585 1.00 71.88 83 GLU A N 1
ATOM 629 C CA . GLU A 1 83 ? 7.496 14.143 11.424 1.00 71.88 83 GLU A CA 1
ATOM 630 C C . GLU A 1 83 ? 6.177 14.843 11.795 1.00 71.88 83 GLU A C 1
ATOM 632 O O . GLU A 1 83 ? 6.096 15.491 12.835 1.00 71.88 83 GLU A O 1
ATOM 637 N N . MET A 1 84 ? 5.133 14.701 10.971 1.00 69.06 84 MET A N 1
ATOM 638 C CA . MET A 1 84 ? 3.788 15.218 11.258 1.00 69.06 84 MET A CA 1
ATOM 639 C C . MET A 1 84 ? 2.946 14.278 12.122 1.00 69.06 84 MET A C 1
ATOM 641 O O . MET A 1 84 ? 1.942 14.708 12.696 1.00 69.06 84 MET A O 1
ATOM 645 N N . LEU A 1 85 ? 3.314 12.997 12.206 1.00 61.84 85 LEU A N 1
ATOM 646 C CA . LEU A 1 85 ? 2.651 12.075 13.115 1.00 61.84 85 LEU A CA 1
ATOM 647 C C . LEU A 1 85 ? 2.987 12.478 14.558 1.00 61.84 85 LEU A C 1
ATOM 649 O O . LEU A 1 85 ? 4.156 12.709 14.871 1.00 61.84 85 LEU A O 1
ATOM 653 N N . PRO A 1 86 ? 1.986 12.568 15.452 1.00 60.03 86 PRO A N 1
ATOM 654 C CA . PRO A 1 86 ? 2.240 12.891 16.846 1.00 60.03 86 PRO A CA 1
ATOM 655 C C . PRO A 1 86 ? 3.202 11.850 17.419 1.00 60.03 86 PRO A C 1
ATOM 657 O O . PRO A 1 86 ? 2.911 10.651 17.403 1.00 60.03 86 PRO A O 1
ATOM 660 N N . MET A 1 87 ? 4.364 12.303 17.898 1.00 56.50 87 MET A N 1
ATOM 661 C CA . MET A 1 87 ? 5.288 11.421 18.601 1.00 56.50 87 MET A CA 1
ATOM 662 C C . MET A 1 87 ? 4.542 10.786 19.785 1.00 56.50 87 MET A C 1
ATOM 664 O O . MET A 1 87 ? 3.799 11.489 20.475 1.00 56.50 87 MET A O 1
ATOM 668 N N . PRO A 1 88 ? 4.714 9.477 20.046 1.00 57.84 88 PRO A N 1
ATOM 669 C CA . PRO A 1 88 ? 3.967 8.763 21.086 1.00 57.84 88 PRO A CA 1
ATOM 670 C C . PRO A 1 88 ? 4.142 9.377 22.484 1.00 57.84 88 PRO A C 1
ATOM 672 O O . PRO A 1 88 ? 3.257 9.254 23.323 1.00 57.84 88 PRO A O 1
ATOM 675 N N . GLU A 1 89 ? 5.232 10.111 22.701 1.00 54.81 89 GLU A N 1
ATOM 676 C CA . GLU A 1 89 ? 5.521 10.860 23.929 1.00 54.81 89 GLU A CA 1
ATOM 677 C C . GLU A 1 89 ? 4.552 12.036 24.175 1.00 54.81 89 GLU A C 1
ATOM 679 O O . GLU A 1 89 ? 4.410 12.479 25.310 1.00 54.81 89 GLU A O 1
ATOM 684 N N . ALA A 1 90 ? 3.841 12.518 23.147 1.00 50.81 90 ALA A N 1
ATOM 685 C CA . ALA A 1 90 ? 2.829 13.574 23.256 1.00 50.81 90 ALA A CA 1
ATOM 686 C C . ALA A 1 90 ? 1.388 13.041 23.400 1.00 50.81 90 ALA A C 1
ATOM 688 O O . ALA A 1 90 ? 0.467 13.827 23.610 1.00 50.81 90 ALA A O 1
ATOM 689 N N . ALA A 1 91 ? 1.173 11.724 23.284 1.00 50.19 91 ALA A N 1
ATOM 690 C CA . ALA A 1 91 ? -0.150 11.094 23.381 1.00 50.19 91 ALA A CA 1
ATOM 691 C C . ALA A 1 91 ? -0.393 10.377 24.723 1.00 50.19 91 ALA A C 1
ATOM 693 O O . ALA A 1 91 ? -1.458 9.793 24.934 1.00 50.19 91 ALA A O 1
ATOM 694 N N . THR A 1 92 ? 0.575 10.405 25.640 1.00 50.91 92 THR A N 1
ATOM 695 C CA . THR A 1 92 ? 0.447 9.815 26.975 1.00 50.91 92 THR A CA 1
ATOM 696 C C . THR A 1 92 ? 0.168 10.885 28.016 1.00 50.91 92 THR A C 1
ATOM 698 O O . THR A 1 92 ? 1.090 11.506 28.534 1.00 50.91 92 THR A O 1
ATOM 701 N N . GLY A 1 93 ? -1.109 11.046 28.351 1.00 55.16 93 GLY A N 1
ATOM 702 C CA . GLY A 1 93 ? -1.518 11.699 29.592 1.00 55.16 93 GLY A CA 1
ATOM 703 C C . GLY A 1 93 ? -2.721 12.605 29.420 1.00 55.16 93 GLY A C 1
ATOM 704 O O . GLY A 1 93 ? -2.554 13.812 29.382 1.00 55.16 93 GLY A O 1
ATOM 705 N N . ASP A 1 94 ? -3.918 12.023 29.314 1.00 59.53 94 ASP A N 1
ATOM 706 C CA . ASP A 1 94 ? -5.077 12.638 29.981 1.00 59.53 94 ASP A CA 1
ATOM 707 C C . ASP A 1 94 ? -6.303 11.720 29.977 1.00 59.53 94 ASP A C 1
ATOM 709 O O . ASP A 1 94 ? -6.956 11.540 30.998 1.00 59.53 94 ASP A O 1
ATOM 713 N N . THR A 1 95 ? -6.612 11.059 28.859 1.00 62.50 95 THR A N 1
ATOM 714 C CA . THR A 1 95 ? -7.916 10.382 28.713 1.00 62.50 95 THR A CA 1
ATOM 715 C C . THR A 1 95 ? -8.031 9.078 29.501 1.00 62.50 95 THR A C 1
ATOM 717 O O . THR A 1 95 ? -9.051 8.842 30.146 1.00 62.50 95 THR A O 1
ATOM 720 N N . PHE A 1 96 ? -6.991 8.239 29.499 1.00 66.44 96 PHE A N 1
ATOM 721 C CA . PHE A 1 96 ? -6.988 6.995 30.279 1.00 66.44 96 PHE A CA 1
ATOM 722 C C . PHE A 1 96 ? -6.906 7.269 31.785 1.00 66.44 96 PHE A C 1
ATOM 724 O O . PHE A 1 96 ? -7.615 6.648 32.571 1.00 66.44 96 PHE A O 1
ATOM 731 N N . GLU A 1 97 ? -6.086 8.236 32.193 1.00 70.81 97 GLU A N 1
ATOM 732 C CA . GLU A 1 97 ? -5.917 8.583 33.604 1.00 70.81 97 GLU A CA 1
ATOM 733 C C . GLU A 1 97 ? -7.172 9.261 34.179 1.00 70.81 97 GLU A C 1
ATOM 735 O O . GLU A 1 97 ? -7.578 8.950 35.299 1.00 70.81 97 GLU A O 1
ATOM 740 N N . ALA A 1 98 ? -7.850 10.104 33.391 1.00 67.75 98 ALA A N 1
ATOM 741 C CA . ALA A 1 98 ? -9.154 10.660 33.745 1.00 67.75 98 ALA A CA 1
ATOM 742 C C . ALA A 1 98 ? -10.236 9.574 33.867 1.00 67.75 98 ALA A C 1
ATOM 744 O O . ALA A 1 98 ? -11.015 9.597 34.820 1.00 67.75 98 ALA A O 1
ATOM 745 N N . ALA A 1 99 ? -10.258 8.593 32.956 1.00 70.75 99 ALA A N 1
ATOM 746 C CA . ALA A 1 99 ? -11.208 7.482 33.015 1.00 70.75 99 ALA A CA 1
ATOM 747 C C . ALA A 1 99 ? -10.989 6.595 34.253 1.00 70.75 99 ALA A C 1
ATOM 749 O O . ALA A 1 99 ? -11.947 6.240 34.936 1.00 70.75 99 ALA A O 1
ATOM 750 N N . VAL A 1 100 ? -9.733 6.284 34.591 1.00 75.19 100 VAL A N 1
ATOM 751 C CA . VAL A 1 100 ? -9.401 5.493 35.788 1.00 75.19 100 VAL A CA 1
ATOM 752 C C . VAL A 1 100 ? -9.760 6.247 37.072 1.00 75.19 100 VAL A C 1
ATOM 754 O O . VAL A 1 100 ? -10.322 5.648 37.985 1.00 75.19 100 VAL A O 1
ATOM 757 N N . ARG A 1 101 ? -9.510 7.563 37.146 1.00 75.38 101 ARG A N 1
ATOM 758 C CA . ARG A 1 101 ? -9.917 8.374 38.309 1.00 75.38 101 ARG A CA 1
ATOM 759 C C . ARG A 1 101 ? -11.433 8.447 38.475 1.00 75.38 101 ARG A C 1
ATOM 761 O O . ARG A 1 101 ? -11.900 8.368 39.604 1.00 75.38 101 ARG A O 1
ATOM 768 N N . ALA A 1 102 ? -12.188 8.569 37.384 1.00 74.62 102 ALA A N 1
ATOM 769 C CA . ALA A 1 102 ? -13.650 8.600 37.442 1.00 74.62 102 ALA A CA 1
ATOM 770 C C . ALA A 1 102 ? -14.231 7.288 37.999 1.00 74.62 102 ALA A C 1
ATOM 772 O O . ALA A 1 102 ? -15.081 7.323 38.882 1.00 74.62 102 ALA A O 1
ATOM 773 N N . ILE A 1 103 ? -13.705 6.140 37.555 1.00 77.38 103 ILE A N 1
ATOM 774 C CA . ILE A 1 103 ? -14.141 4.816 38.031 1.00 77.38 103 ILE A CA 1
ATOM 775 C C . ILE A 1 103 ? -13.806 4.616 39.517 1.00 77.38 103 ILE A C 1
ATOM 777 O O . ILE A 1 103 ? -14.601 4.055 40.266 1.00 77.38 103 ILE A O 1
ATOM 781 N N . LEU A 1 104 ? -12.633 5.076 39.962 1.00 78.94 104 LEU A N 1
ATOM 782 C CA . LEU A 1 104 ? -12.235 4.966 41.369 1.00 78.94 104 LEU A CA 1
ATOM 783 C C . LEU A 1 104 ? -13.046 5.897 42.284 1.00 78.94 104 LEU A C 1
ATOM 785 O O . LEU A 1 104 ? -13.362 5.506 43.403 1.00 78.94 104 LEU A O 1
ATOM 789 N N . ALA A 1 105 ? -13.427 7.086 41.808 1.00 73.50 105 ALA A N 1
ATOM 790 C CA . ALA A 1 105 ? -14.270 8.012 42.564 1.00 73.50 105 ALA A CA 1
ATOM 791 C C . ALA A 1 105 ? -15.701 7.476 42.768 1.00 73.50 105 ALA A C 1
ATOM 793 O O . ALA A 1 105 ? -16.249 7.611 43.859 1.00 73.50 105 ALA A O 1
ATOM 794 N N . GLU A 1 106 ? -16.284 6.811 41.763 1.00 68.94 106 GLU A N 1
ATOM 795 C CA . GLU A 1 106 ? -17.595 6.154 41.908 1.00 68.94 106 GLU A CA 1
ATOM 796 C C . GLU A 1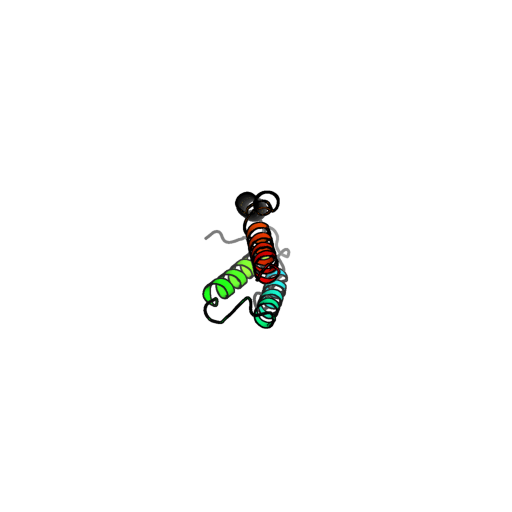 106 ? -17.559 5.006 42.931 1.00 68.94 106 GLU A C 1
ATOM 798 O O . GLU A 1 106 ? -18.494 4.849 43.716 1.00 68.94 106 GLU A O 1
ATOM 803 N N . ALA A 1 107 ? -16.461 4.244 42.986 1.00 61.97 107 ALA A N 1
ATOM 804 C CA . ALA A 1 107 ? -16.310 3.156 43.953 1.00 61.97 107 ALA A CA 1
ATOM 805 C C . ALA A 1 107 ? -16.229 3.650 45.414 1.00 61.97 107 ALA A C 1
ATOM 807 O O . ALA A 1 107 ? -16.735 2.989 46.324 1.00 61.97 107 ALA A O 1
ATOM 808 N N . GLU A 1 108 ? -15.628 4.816 45.668 1.00 59.31 108 GLU A N 1
ATOM 809 C CA . GLU A 1 108 ? -15.534 5.383 47.023 1.00 59.31 108 GLU A CA 1
ATOM 810 C C . GLU A 1 108 ? -16.875 5.963 47.519 1.00 59.31 108 GLU A C 1
ATOM 812 O O . GLU A 1 108 ? -17.211 5.827 48.702 1.00 59.31 108 GLU A O 1
ATOM 817 N N . GLU A 1 109 ? -17.696 6.533 46.631 1.00 58.94 109 GLU A N 1
ATOM 818 C CA . GLU A 1 109 ? -19.030 7.043 46.988 1.00 58.94 109 GLU A CA 1
ATOM 819 C C . GLU A 1 109 ? -20.028 5.924 47.329 1.00 58.94 109 GLU A C 1
ATOM 821 O O . GLU A 1 109 ? -20.874 6.095 48.213 1.00 58.94 109 GLU A O 1
ATOM 826 N N . GLU A 1 110 ? -19.908 4.755 46.696 1.00 57.03 110 GLU A N 1
ATOM 827 C CA . GLU A 1 110 ? -20.802 3.614 46.926 1.00 57.03 110 GLU A CA 1
ATOM 828 C C . GLU A 1 110 ? -20.514 2.878 48.250 1.00 57.03 110 GLU A C 1
ATOM 830 O O . GLU A 1 110 ? -21.396 2.227 48.805 1.00 57.03 110 GLU A O 1
ATOM 835 N N . THR A 1 111 ? -19.314 3.044 48.820 1.00 55.16 111 THR A N 1
ATOM 836 C CA . THR A 1 111 ? -18.918 2.385 50.082 1.00 55.16 111 THR A CA 1
ATOM 837 C C . THR A 1 111 ? -19.283 3.197 51.338 1.00 55.16 111 THR A C 1
ATOM 839 O O . THR A 1 111 ? -19.113 2.716 52.459 1.00 55.16 111 THR A O 1
ATOM 842 N N . THR A 1 112 ? -19.783 4.430 51.174 1.00 56.28 112 THR A N 1
ATOM 843 C CA . THR A 1 112 ? -20.079 5.366 52.282 1.00 56.28 112 THR A CA 1
ATOM 844 C C . THR A 1 112 ? -21.586 5.657 52.452 1.00 56.28 112 THR A C 1
ATOM 846 O O . THR A 1 112 ? -21.965 6.533 53.234 1.00 56.28 112 THR A O 1
ATOM 849 N N . ARG A 1 113 ? -22.456 4.924 51.744 1.00 46.94 113 ARG A N 1
ATOM 850 C CA . ARG A 1 113 ? -23.915 4.868 51.968 1.00 46.94 113 ARG A CA 1
ATOM 851 C C . ARG A 1 113 ? -24.312 3.571 52.662 1.00 46.94 113 ARG A C 1
ATOM 853 O O . ARG A 1 113 ? -25.292 3.633 53.437 1.00 46.94 113 ARG A O 1
#

Foldseek 3Di:
DDDPDPPDPPPDDPDPPLVDAAPQLVVLVVVQVVCVVVVVDDPVCVVVSVVSNVVSRVLRVDDDDCSVVVVVVVVVVVVVVVVPPPDVVVVPDDDVVVVVVVVVVVVVVVVPD